Protein 6B25 (pdb70)

InterPro domains:
  IPR001452 SH3 domain [PF00018] (291-336)
  IPR001452 SH3 domain [PF07653] (349-401)
  IPR001452 SH3 domain [PR00452] (288-298)
  IPR001452 SH3 domain [PR00452] (302-317)
  IPR001452 SH3 domain [PR00452] (319-328)
  IPR001452 SH3 domain [PR00452] (330-342)
  IPR001452 SH3 domain [PS50002] (285-344)
  IPR001452 SH3 domain [PS50002] (347-402)
  IPR001452 SH3 domain [SM00326] (288-343)
  IPR002219 Protein kinase C-like, phorbol ester/diacylglycerol-binding domain [PF00130] (108-154)
  IPR002219 Protein kinase C-like, phorbol ester/diacylglycerol-binding domain [PS00479] (108-159)
  IPR002219 Protein kinase C-like, phorbol ester/diacylglycerol-binding domain [PS50081] (107-159)
  IPR002219 Protein kinase C-like, phorbol ester/diacylglycerol-binding domain [SM00109] (108-159)
  IPR035508 STAC1, SH3 domain [cd11833] (289-341)
  IPR036028 SH3-like domain superfamily [SSF50044] (284-344)
  IPR039688 STAC1/2/3 [PTHR15135] (23-402)
  IPR046349 C1-like domain superfamily [SSF57889] (106-159)

Secondary structure (DSSP, 8-state):
-EEEESS-B--SSTTB--B-TT-EEEEEE--SSSEEEEEETTEEEEEEGGGEEEPPTT-EEEEESS-B---GGGTB--B-TT-EEEE-SPPBTTEEEEEETTEEEEEEGGGEE--

GO terms:
  GO:0005515 protein binding (F, IPI)

Organism: Homo sapiens (NCBI:txid9606)

Solvent-accessible surface area: 7136 Å² total; per-residue (Å²): 101,47,19,0,0,24,120,135,22,85,46,160,109,138,92,19,2,103,2,51,57,6,40,91,0,54,34,89,82,97,58,77,160,88,104,48,52,0,81,19,165,136,149,96,5,62,0,9,11,120,66,20,17,94,21,107,92,93,37,39,18,18,68,0,60,112,62,28,132,14,69,91,108,53,38,42,8,47,0,132,91,77,35,0,0,2,8,64,95,162,75,135,130,30,59,12,97,2,49,8,38,209,96,141,2,44,0,18,81,103,0,23,82,102,112

Foldseek 3Di:
DKKFFQDWDDDPDPQDDTDHGGFIWDFDAPDDQFWGWTDTPHDIHIDGPVRIGDDDPQKFKKFFQAWDDDDVVQFAWTDHHRGMWIANDDDDPQWGWIDGPPDTGIDGPVRIDRD

B-factor: mean 36.02, std 10.8, range [19.69, 73.07]

Nearest PDB structures (foldseek):
  6b25-assembly1_A  TM=1.009E+00  e=3.432E-20  Homo sapiens
  6b27-assembly4_D  TM=9.176E-01  e=3.197E-13  Homo sapiens
  6uy8-assembly1_A  TM=9.329E-01  e=8.427E-12  Homo sapiens
  6uy9-assembly1_A  TM=9.685E-01  e=3.251E-11  Homo sapiens
  6uy8-assembly2_B  TM=9.312E-01  e=1.572E-11  Homo sapiens

Radius of gyration: 14.95 Å; Cα contacts (8 Å, |Δi|>4): 270; chains: 1; bounding box: 28×39×42 Å

Structure (mmCIF, N/CA/C/O backbone):
data_6B25
#
_entry.id   6B25
#
_cell.length_a   28.958
_cell.length_b   36.727
_cell.length_c   113.001
_cell.angle_alpha   90.000
_cell.angle_beta   90.000
_cell.angle_gamma   90.000
#
_symmetry.space_group_name_H-M   'P 21 21 21'
#
loop_
_entity.id
_entity.type
_entity.pdbx_description
1 polymer 'SH3 and cysteine-rich domain-containing protein'
2 non-polymer '4-(2-HYDROXYETHYL)-1-PIPERAZINE ETHANESULFONIC ACID'
3 water water
#
loop_
_atom_site.group_PDB
_atom_site.id
_atom_site.type_symbol
_atom_site.label_atom_id
_atom_site.label_alt_id
_atom_site.label_comp_id
_atom_site.label_asym_id
_atom_site.label_entity_id
_atom_site.label_seq_id
_atom_site.pdbx_PDB_ins_code
_atom_site.Cartn_x
_atom_site.Cartn_y
_atom_site.Cartn_z
_atom_site.occupancy
_atom_site.B_iso_or_equiv
_atom_site.auth_seq_id
_atom_site.auth_comp_id
_atom_site.auth_asym_id
_atom_site.auth_atom_id
_atom_site.pdbx_PDB_model_num
ATOM 1 N N . ASN A 1 4 ? -5.053 22.150 13.086 1.00 33.40 4 ASN A N 1
ATOM 2 C CA . ASN A 1 4 ? -5.270 23.593 13.410 1.00 35.68 4 ASN A CA 1
ATOM 3 C C . ASN A 1 4 ? -3.995 24.077 14.143 1.00 34.31 4 ASN A C 1
ATOM 4 O O . ASN A 1 4 ? -3.776 23.747 15.303 1.00 31.35 4 ASN A O 1
ATOM 9 N N . THR A 1 5 ? -3.114 24.769 13.421 1.00 32.62 5 THR A N 1
ATOM 10 C CA . THR A 1 5 ? -1.811 25.143 13.950 1.00 32.68 5 THR A CA 1
ATOM 11 C C . THR A 1 5 ? -1.688 26.657 14.180 1.00 30.65 5 THR A C 1
ATOM 12 O O . THR A 1 5 ? -2.403 27.458 13.562 1.00 27.20 5 THR A O 1
ATOM 16 N N . TYR A 1 6 ? -0.813 27.020 15.126 1.00 29.34 6 TYR A N 1
ATOM 17 C CA . TYR A 1 6 ? -0.544 28.422 15.464 1.00 28.10 6 TYR A CA 1
ATOM 18 C C . TYR A 1 6 ? 0.939 28.682 15.550 1.00 27.31 6 TYR A C 1
ATOM 19 O O . TYR A 1 6 ? 1.744 27.740 15.666 1.00 27.71 6 TYR A O 1
ATOM 28 N N . VAL A 1 7 ? 1.300 29.960 15.462 1.00 24.43 7 VAL A N 1
ATOM 29 C CA . VAL A 1 7 ? 2.679 30.386 15.637 1.00 25.01 7 VAL A CA 1
ATOM 30 C C . VAL A 1 7 ? 2.760 31.275 16.890 1.00 24.51 7 VAL A C 1
ATOM 31 O O . VAL A 1 7 ? 1.939 32.179 17.073 1.00 24.10 7 VAL A O 1
ATOM 35 N N . ALA A 1 8 ? 3.736 31.000 17.760 1.00 24.55 8 ALA A N 1
ATOM 36 C CA . ALA A 1 8 ? 3.990 31.866 18.924 1.00 24.48 8 ALA A CA 1
ATOM 37 C C . ALA A 1 8 ? 4.631 33.169 18.491 1.00 23.32 8 ALA A C 1
ATOM 38 O O . ALA A 1 8 ? 5.683 33.167 17.836 1.00 21.11 8 ALA A O 1
ATOM 40 N N . LEU A 1 9 ? 3.979 34.271 18.864 1.00 23.02 9 LEU A N 1
ATOM 41 C CA . LEU A 1 9 ? 4.528 35.617 18.666 1.00 24.44 9 LEU A CA 1
ATOM 42 C C . LEU A 1 9 ? 5.395 36.106 19.830 1.00 23.80 9 LEU A C 1
ATOM 43 O O . LEU A 1 9 ? 6.269 36.954 19.645 1.00 25.71 9 LEU A O 1
ATOM 48 N N . TYR A 1 10 ? 5.123 35.594 21.023 1.00 24.23 10 TYR A N 1
ATOM 49 C CA . TYR A 1 10 ? 5.828 35.968 22.237 1.00 23.59 10 TYR A CA 1
ATOM 50 C C . TYR A 1 10 ? 6.191 34.700 22.990 1.00 24.05 10 TYR A C 1
ATOM 51 O O . TYR A 1 10 ? 5.518 33.677 22.848 1.00 21.65 10 TYR A O 1
ATOM 60 N N . LYS A 1 11 ? 7.266 34.782 23.776 1.00 25.64 11 LYS A N 1
ATOM 61 C CA . LYS A 1 11 ? 7.648 33.702 24.664 1.00 26.62 11 LYS A CA 1
ATOM 62 C C . LYS A 1 11 ? 6.653 33.592 25.822 1.00 25.20 11 LYS A C 1
ATOM 63 O O . LYS A 1 11 ? 5.921 34.546 26.158 1.00 23.93 11 LYS A O 1
ATOM 69 N N . PHE A 1 12 ? 6.637 32.399 26.402 1.00 23.84 12 PHE A N 1
ATOM 70 C CA . PHE A 1 12 ? 5.842 32.104 27.578 1.00 24.63 12 PHE A CA 1
ATOM 71 C C . PHE A 1 12 ? 6.675 31.200 28.460 1.00 24.25 12 PHE A C 1
ATOM 72 O O . PHE A 1 12 ? 7.142 30.153 28.005 1.00 25.75 12 PHE A O 1
ATOM 80 N N . VAL A 1 13 ? 6.918 31.651 29.685 1.00 24.84 13 VAL A N 1
ATOM 81 C CA . VAL A 1 13 ? 7.769 30.930 30.643 1.00 26.79 13 VAL A CA 1
ATOM 82 C C . VAL A 1 13 ? 6.824 30.197 31.585 1.00 26.79 13 VAL A C 1
ATOM 83 O O . VAL A 1 13 ? 5.953 30.827 32.191 1.00 24.54 13 VAL A O 1
ATOM 87 N N . PRO A 1 14 ? 6.965 28.866 31.689 1.00 27.90 14 PRO A N 1
ATOM 88 C CA . PRO A 1 14 ? 6.088 28.140 32.589 1.00 30.35 14 PRO A CA 1
ATOM 89 C C . PRO A 1 14 ? 6.242 28.555 34.044 1.00 31.55 14 PRO A C 1
ATOM 90 O O . PRO A 1 14 ? 7.354 28.785 34.505 1.00 33.09 14 PRO A O 1
ATOM 94 N N . GLN A 1 15 ? 5.113 28.641 34.731 1.00 34.03 15 GLN A N 1
ATOM 95 C CA . GLN A 1 15 ? 5.059 28.821 36.168 1.00 35.24 15 GLN A CA 1
ATOM 96 C C . GLN A 1 15 ? 4.595 27.516 36.872 1.00 35.35 15 GLN A C 1
ATOM 97 O O . GLN A 1 15 ? 5.052 27.224 37.980 1.00 37.10 15 GLN A O 1
ATOM 103 N N . GLU A 1 16 ? 3.716 26.737 36.230 1.00 31.87 16 GLU A N 1
ATOM 104 C CA . GLU A 1 16 ? 3.327 25.396 36.703 1.00 30.18 16 GLU A CA 1
ATOM 105 C C . GLU A 1 16 ? 3.776 24.338 35.694 1.00 28.39 16 GLU A C 1
ATOM 106 O O . GLU A 1 16 ? 4.041 24.650 34.551 1.00 26.49 16 GLU A O 1
ATOM 112 N N . ASN A 1 17 ? 3.850 23.078 36.111 1.00 29.01 17 ASN A N 1
ATOM 113 C CA . ASN A 1 17 ? 4.324 22.007 35.218 1.00 28.11 17 ASN A CA 1
ATOM 114 C C . ASN A 1 17 ? 3.467 21.836 33.980 1.00 26.14 17 ASN A C 1
ATOM 115 O O . ASN A 1 17 ? 3.995 21.569 32.902 1.00 24.67 17 ASN A O 1
ATOM 120 N N . GLU A 1 18 ? 2.152 21.978 34.137 1.00 25.85 18 GLU A N 1
ATOM 121 C CA . GLU A 1 18 ? 1.208 21.839 33.007 1.00 25.23 18 GLU A CA 1
ATOM 122 C C . GLU A 1 18 ? 1.286 22.956 31.962 1.00 24.11 18 GLU A C 1
ATOM 123 O O . GLU A 1 18 ? 0.593 22.892 30.959 1.00 24.12 18 GLU A O 1
ATOM 129 N N . ASP A 1 19 ? 2.065 24.004 32.226 1.00 25.24 19 ASP A N 1
ATOM 130 C CA . ASP A 1 19 ? 2.326 25.058 31.233 1.00 24.99 19 ASP A CA 1
ATOM 131 C C . ASP A 1 19 ? 3.281 24.569 30.148 1.00 23.48 19 ASP A C 1
ATOM 132 O O . ASP A 1 19 ? 4.266 23.883 30.426 1.00 23.72 19 ASP A O 1
ATOM 137 N N . LEU A 1 20 ? 2.956 24.917 28.915 1.00 23.10 20 LEU A N 1
ATOM 138 C CA . LEU A 1 20 ? 3.752 24.570 27.764 1.00 24.36 20 LEU A CA 1
ATOM 139 C C . LEU A 1 20 ? 4.597 25.789 27.460 1.00 25.69 20 LEU A C 1
ATOM 140 O O . LEU A 1 20 ? 4.069 26.840 27.073 1.00 26.34 20 LEU A O 1
ATOM 145 N N . GLU A 1 21 ? 5.901 25.643 27.635 1.00 26.57 21 GLU A N 1
ATOM 146 C CA . GLU A 1 21 ? 6.845 26.675 27.281 1.00 27.87 21 GLU A CA 1
ATOM 147 C C . GLU A 1 21 ? 6.795 26.981 25.786 1.00 26.49 21 GLU A C 1
ATOM 148 O O . GLU A 1 21 ? 6.791 26.071 24.961 1.00 26.32 21 GLU A O 1
ATOM 154 N N . MET A 1 22 ? 6.765 28.275 25.463 1.00 25.66 22 MET A N 1
ATOM 155 C CA . MET A 1 22 ? 6.805 28.768 24.089 1.00 24.82 22 MET A CA 1
ATOM 156 C C . MET A 1 22 ? 7.980 29.724 23.885 1.00 24.50 22 MET A C 1
ATOM 157 O O . MET A 1 22 ? 8.343 30.492 24.771 1.00 23.16 22 MET A O 1
ATOM 162 N N . ARG A 1 23 ? 8.560 29.676 22.697 1.00 25.41 23 ARG A N 1
ATOM 163 C CA . ARG A 1 23 ? 9.552 30.662 22.255 1.00 25.49 23 ARG A CA 1
ATOM 164 C C . ARG A 1 23 ? 8.937 31.257 20.992 1.00 24.57 23 ARG A C 1
ATOM 165 O O . ARG A 1 23 ? 8.145 30.580 20.338 1.00 25.51 23 ARG A O 1
ATOM 167 N N . PRO A 1 24 ? 9.255 32.523 20.653 1.00 24.28 24 PRO A N 1
ATOM 168 C CA . PRO A 1 24 ? 8.729 33.101 19.423 1.00 23.23 24 PRO A CA 1
ATOM 169 C C . PRO A 1 24 ? 9.145 32.316 18.169 1.00 23.22 24 PRO A C 1
ATOM 170 O O . PRO A 1 24 ? 10.318 32.054 17.979 1.00 23.25 24 PRO A O 1
ATOM 174 N N . GLY A 1 25 ? 8.182 31.963 17.323 1.00 23.69 25 GLY A N 1
ATOM 175 C CA . GLY A 1 25 ? 8.454 31.147 16.153 1.00 24.45 25 GLY A CA 1
ATOM 176 C C . GLY A 1 25 ? 8.008 29.707 16.255 1.00 25.02 25 GLY A C 1
ATOM 177 O O . GLY A 1 25 ? 7.963 29.037 15.238 1.00 23.86 25 GLY A O 1
ATOM 178 N N . ASP A 1 26 ? 7.675 29.236 17.468 1.00 26.85 26 ASP A N 1
ATOM 179 C CA . ASP A 1 26 ? 7.186 27.866 17.680 1.00 26.76 26 ASP A CA 1
ATOM 180 C C . ASP A 1 26 ? 5.860 27.607 16.993 1.00 26.45 26 ASP A C 1
ATOM 181 O O . ASP A 1 26 ? 4.980 28.461 16.960 1.00 26.39 26 ASP A O 1
ATOM 186 N N . ILE A 1 27 ? 5.726 26.404 16.462 1.00 27.91 27 ILE A N 1
ATOM 187 C CA . ILE A 1 27 ? 4.510 25.968 15.818 1.00 30.37 27 ILE A CA 1
ATOM 188 C C . ILE A 1 27 ? 3.731 25.130 16.821 1.00 29.30 27 ILE A C 1
ATOM 189 O O . ILE A 1 27 ? 4.182 24.066 17.234 1.00 29.19 27 ILE A O 1
ATOM 194 N N . ILE A 1 28 ? 2.567 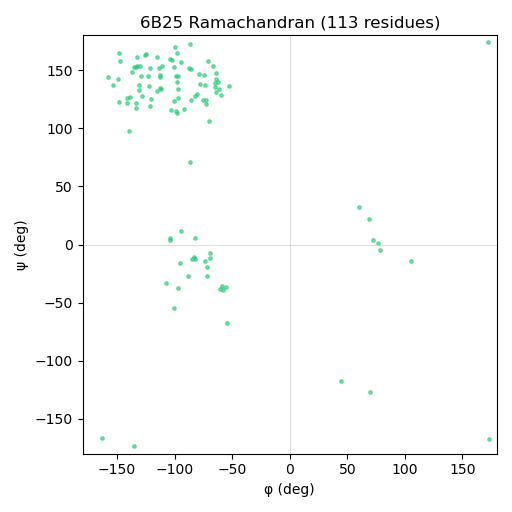25.640 17.219 1.00 31.11 28 ILE A N 1
ATOM 195 C CA . ILE A 1 28 ? 1.673 24.962 18.160 1.00 29.85 28 ILE A CA 1
ATOM 196 C C . ILE A 1 28 ? 0.605 24.211 17.398 1.00 27.96 28 ILE A C 1
ATOM 197 O O . ILE A 1 28 ? -0.015 24.748 16.478 1.00 26.79 28 IL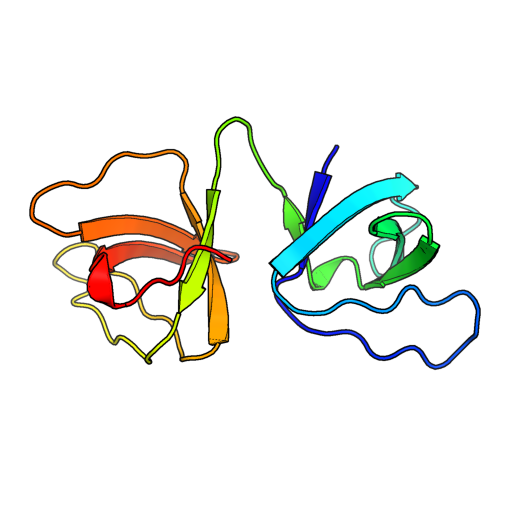E A O 1
ATOM 202 N N . THR A 1 29 ? 0.380 22.969 17.794 1.00 27.26 29 THR A N 1
ATOM 203 C CA . THR A 1 29 ? -0.807 22.248 17.360 1.00 26.85 29 THR A CA 1
ATOM 204 C C . THR A 1 29 ? -1.866 22.349 18.449 1.00 25.82 29 THR A C 1
ATOM 205 O O . THR A 1 29 ? -1.610 22.030 19.606 1.00 23.66 29 THR A O 1
ATOM 209 N N . LEU A 1 30 ? -3.048 22.811 18.071 1.00 27.49 30 LEU A N 1
ATOM 210 C CA . LEU A 1 30 ? -4.116 23.031 19.039 1.00 31.07 30 LEU A CA 1
ATOM 211 C C . LEU A 1 30 ? -4.825 21.720 19.368 1.00 31.11 30 LEU A C 1
ATOM 212 O O . LEU A 1 30 ? -5.230 21.002 18.454 1.00 30.86 30 LEU A O 1
ATOM 217 N N . LEU A 1 31 ? -4.967 21.435 20.669 1.00 33.19 31 LEU A N 1
ATOM 218 C CA . LEU A 1 31 ? -5.730 20.275 21.183 1.00 33.28 31 LEU A CA 1
ATOM 219 C C . LEU A 1 31 ? -7.104 20.735 21.658 1.00 33.82 31 LEU A C 1
ATOM 220 O O . LEU A 1 31 ? -8.115 20.226 21.209 1.00 33.31 31 LEU A O 1
ATOM 225 N N . GLU A 1 32 ? -7.126 21.715 22.556 1.00 36.72 32 GLU A N 1
ATOM 226 C CA . GLU A 1 32 ? -8.363 22.276 23.093 1.00 39.04 32 GLU A CA 1
ATOM 227 C C . GLU A 1 32 ? -8.278 23.788 23.203 1.00 38.70 32 GLU A C 1
ATOM 228 O O . GLU A 1 32 ? -7.354 24.302 23.829 1.00 39.04 32 GLU A O 1
ATOM 234 N N . ASP A 1 33 ? -9.254 24.478 22.624 1.00 40.30 33 ASP A N 1
ATOM 235 C CA . ASP A 1 33 ? -9.452 25.908 22.851 1.00 44.68 33 ASP A CA 1
ATOM 236 C C . ASP A 1 33 ? -10.329 26.092 24.097 1.00 48.32 33 ASP A C 1
ATOM 237 O O . ASP A 1 33 ? -11.482 26.525 24.028 1.00 43.58 33 ASP A O 1
ATOM 242 N N . SER A 1 34 ? -9.707 25.790 25.245 1.00 54.28 34 SER A N 1
ATOM 243 C CA . SER A 1 34 ? -10.398 25.590 26.524 1.00 53.21 34 SER A CA 1
A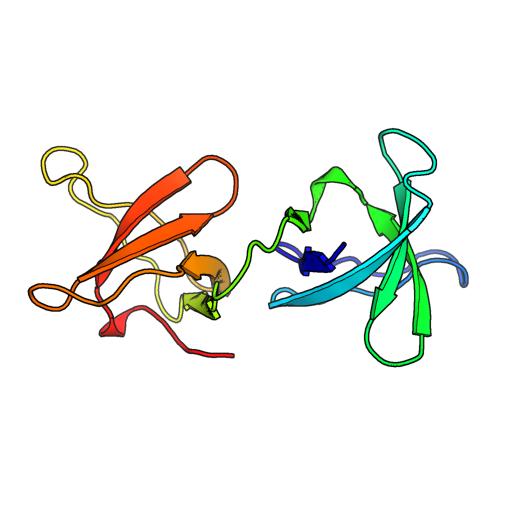TOM 244 C C . SER A 1 34 ? -11.269 26.794 26.882 1.00 53.60 34 SER A C 1
ATOM 245 O O . SER A 1 34 ? -12.492 26.707 26.864 1.00 59.97 34 SER A O 1
ATOM 248 N N . ASN A 1 35 ? -10.615 27.918 27.156 1.00 49.93 35 ASN A N 1
ATOM 249 C CA . ASN A 1 35 ? -11.272 29.163 27.493 1.00 44.70 35 ASN A CA 1
ATOM 250 C C . ASN A 1 35 ? -10.571 30.268 26.7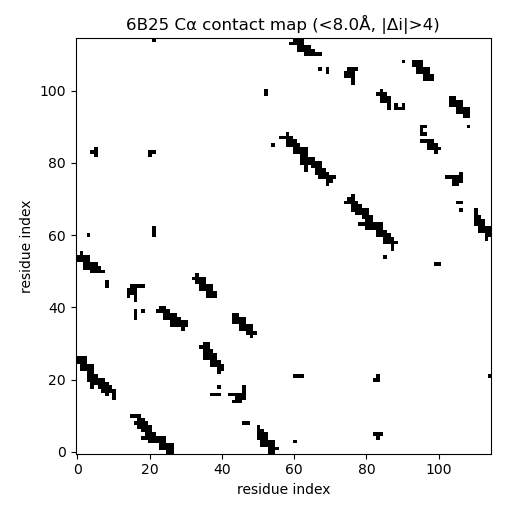06 1.00 42.36 35 ASN A C 1
ATOM 251 O O . ASN A 1 35 ? -9.733 29.977 25.844 1.00 39.41 35 ASN A O 1
ATOM 256 N N . GLU A 1 36 ? -10.930 31.517 26.979 1.00 38.93 36 GLU A N 1
ATOM 257 C CA . GLU A 1 36 ? -10.448 32.644 26.204 1.00 39.89 36 GLU A CA 1
ATOM 258 C C . GLU A 1 36 ? -8.973 32.951 26.475 1.00 35.49 36 GLU A C 1
ATOM 259 O O . GLU A 1 36 ? -8.306 33.557 25.641 1.00 35.97 36 GLU A O 1
ATOM 265 N N . ASP A 1 37 ? -8.507 32.595 27.669 1.00 31.34 37 ASP A N 1
ATOM 266 C CA . ASP A 1 37 ? -7.189 32.979 28.166 1.00 29.70 37 ASP A CA 1
ATOM 267 C C . ASP A 1 37 ? -6.129 31.899 27.956 1.00 27.91 37 ASP A C 1
ATOM 268 O O . ASP A 1 37 ? -4.970 32.208 27.696 1.00 27.62 37 ASP A O 1
ATOM 273 N N . TRP A 1 38 ? -6.521 30.639 28.113 1.00 27.15 38 TRP A N 1
ATOM 274 C CA . TRP A 1 38 ? -5.585 29.533 28.148 1.00 27.22 38 TRP A CA 1
ATOM 275 C C . TRP A 1 38 ? -6.081 28.434 27.258 1.00 27.84 38 TRP A C 1
ATOM 276 O O . TRP A 1 38 ? -7.169 27.894 27.493 1.00 28.12 38 TRP A O 1
ATOM 287 N N . TRP A 1 39 ? -5.289 28.141 26.220 1.00 27.16 39 TRP A N 1
ATOM 288 C CA . TRP A 1 39 ? -5.494 26.992 25.343 1.00 26.21 39 TRP A CA 1
ATOM 289 C C . TRP A 1 39 ? -4.512 25.861 25.634 1.00 26.11 39 TRP A C 1
ATOM 290 O O . TRP A 1 39 ? -3.458 26.079 26.228 1.00 26.76 39 TRP A O 1
ATOM 301 N N . LYS A 1 40 ? -4.873 24.656 25.199 1.00 25.61 40 LYS A N 1
ATOM 302 C CA . LYS A 1 40 ? -4.062 23.475 25.392 1.00 26.20 40 LYS A CA 1
ATOM 303 C C . LYS A 1 40 ? -3.556 23.061 24.036 1.00 25.78 40 LYS A C 1
ATOM 304 O O . LYS A 1 40 ? -4.337 22.975 23.064 1.00 26.32 40 LYS A O 1
ATOM 310 N N . GLY A 1 41 ? -2.268 22.760 23.967 1.00 24.00 41 GLY A N 1
ATOM 311 C CA . GLY A 1 41 ? -1.651 22.422 22.707 1.00 24.32 41 GLY A CA 1
ATOM 312 C C . GLY A 1 41 ? -0.321 21.724 22.808 1.00 24.55 41 GLY A C 1
ATOM 313 O O . GLY A 1 41 ? 0.079 21.256 23.862 1.00 23.11 41 GLY A O 1
ATOM 314 N N . LYS A 1 42 ? 0.356 21.663 21.679 1.00 26.37 42 LYS A N 1
ATOM 315 C CA . LYS A 1 42 ? 1.487 20.783 21.503 1.00 28.53 42 LYS A CA 1
ATOM 316 C C . LYS A 1 42 ? 2.553 21.488 20.687 1.00 25.77 42 LYS A C 1
ATOM 317 O O . LYS A 1 42 ? 2.268 22.013 19.607 1.00 24.46 42 LYS A O 1
ATOM 323 N N . ILE A 1 43 ? 3.760 21.524 21.239 1.00 25.52 43 ILE A N 1
ATOM 324 C CA . ILE A 1 43 ? 4.959 22.008 20.552 1.00 27.73 43 ILE A CA 1
ATOM 325 C C . ILE A 1 43 ? 5.913 20.840 20.542 1.00 28.15 43 ILE A C 1
ATOM 326 O O . ILE A 1 43 ? 6.222 20.306 21.593 1.00 25.93 43 ILE A O 1
ATOM 331 N N . GLN A 1 44 ? 6.387 20.469 19.354 1.00 33.71 44 GLN A N 1
ATOM 332 C CA . GLN A 1 44 ? 7.112 19.205 19.140 1.00 38.18 44 GLN A CA 1
ATOM 333 C C . GLN A 1 44 ? 6.373 18.073 19.856 1.00 39.12 44 GLN A C 1
ATOM 334 O O . GLN A 1 44 ? 5.196 17.857 19.564 1.00 40.07 44 GLN A O 1
ATOM 340 N N . ASP A 1 45 ? 6.997 17.427 20.840 1.00 41.82 45 ASP A N 1
ATOM 341 C CA . ASP A 1 45 ? 6.397 16.281 21.527 1.00 45.63 45 ASP A CA 1
ATOM 342 C C . ASP A 1 45 ? 5.668 16.632 22.835 1.00 43.10 45 ASP A C 1
ATOM 343 O O . ASP A 1 45 ? 4.889 15.819 23.327 1.00 43.90 45 ASP A O 1
ATOM 348 N N . ARG A 1 46 ? 5.916 17.824 23.385 1.00 38.33 46 ARG A N 1
ATOM 349 C CA . ARG A 1 46 ? 5.385 18.217 24.691 1.00 36.48 46 ARG A CA 1
ATOM 350 C C . ARG A 1 46 ? 3.986 18.801 24.577 1.00 32.34 46 ARG A C 1
ATOM 351 O O . ARG A 1 46 ? 3.624 19.358 23.555 1.00 30.30 46 ARG A O 1
ATOM 359 N N . ILE A 1 47 ? 3.185 18.643 25.625 1.00 31.23 47 ILE A N 1
ATOM 360 C CA . ILE A 1 47 ? 1.889 19.303 25.681 1.00 29.20 47 ILE A CA 1
ATOM 361 C C . ILE A 1 47 ? 1.649 20.043 26.965 1.00 26.16 47 ILE A C 1
ATOM 362 O O . ILE A 1 47 ? 2.182 19.704 28.001 1.00 24.90 47 ILE A O 1
ATOM 367 N N . GLY A 1 48 ? 0.809 21.064 26.861 1.00 26.66 48 GLY A N 1
ATOM 368 C CA . GLY A 1 48 ? 0.397 21.856 28.003 1.00 24.94 48 GLY A CA 1
ATOM 369 C C . GLY A 1 48 ? -0.422 23.066 27.627 1.00 23.31 48 GLY A C 1
ATOM 370 O O . GLY A 1 48 ? -0.881 23.219 26.511 1.00 21.25 48 GLY A O 1
ATOM 371 N N . PHE A 1 49 ? -0.579 23.933 28.606 1.00 24.07 49 PHE A N 1
ATOM 372 C CA . PHE A 1 49 ? -1.399 25.110 28.488 1.00 23.68 49 PHE A CA 1
ATOM 373 C C . PHE A 1 49 ? -0.515 26.292 28.140 1.00 24.07 49 PHE A C 1
ATOM 374 O O . PHE A 1 49 ? 0.634 26.359 28.591 1.00 22.45 49 PHE A O 1
ATOM 382 N N . PHE A 1 50 ? -1.070 27.202 27.329 1.00 24.89 50 PHE A N 1
ATOM 383 C CA . PHE A 1 50 ? -0.389 28.401 26.869 1.00 24.33 50 PHE A CA 1
ATOM 384 C C . PHE A 1 50 ? -1.372 29.566 26.686 1.00 23.56 50 PHE A C 1
ATOM 385 O O . PHE A 1 50 ? -2.591 29.350 26.513 1.00 21.94 50 PHE A O 1
ATOM 393 N N . PRO A 1 51 ? -0.849 30.809 26.722 1.00 22.76 51 PRO A N 1
ATOM 394 C CA . PRO A 1 51 ? -1.757 31.930 26.644 1.00 23.15 51 PRO A CA 1
ATOM 395 C C . PRO A 1 51 ? -2.298 32.054 25.239 1.00 23.05 51 PRO A C 1
ATOM 396 O O . PRO A 1 51 ? -1.518 32.212 24.296 1.00 24.22 51 PRO A O 1
ATOM 400 N N . ALA A 1 52 ? -3.620 31.971 25.121 1.00 22.82 52 ALA A N 1
ATOM 401 C CA . ALA A 1 52 ? -4.340 32.061 23.832 1.00 23.60 52 ALA A CA 1
ATOM 402 C C . ALA A 1 52 ? -4.035 33.321 23.041 1.00 22.28 52 ALA A C 1
ATOM 403 O O . ALA A 1 52 ? -3.960 33.281 21.826 1.00 21.91 52 ALA A O 1
ATOM 405 N N . ASN A 1 53 ? -3.854 34.429 23.754 1.00 22.45 53 ASN A N 1
ATOM 406 C CA . ASN A 1 53 ? -3.622 35.735 23.147 1.00 22.02 53 ASN A CA 1
ATOM 407 C C . ASN A 1 53 ? -2.149 36.000 22.714 1.00 22.10 53 ASN A C 1
ATOM 408 O O . ASN A 1 53 ? -1.838 37.094 22.242 1.00 21.78 53 ASN A O 1
ATOM 413 N N . PHE A 1 54 ? -1.270 35.004 22.821 1.00 21.62 54 PHE A N 1
ATOM 414 C CA . PHE A 1 54 ? 0.132 35.125 22.395 1.00 23.70 54 PHE A CA 1
ATOM 415 C C . PHE A 1 54 ? 0.452 34.423 21.058 1.00 22.55 54 PHE A C 1
ATOM 416 O O . PHE A 1 54 ? 1.608 34.381 20.637 1.00 21.86 54 PHE A O 1
ATOM 424 N N . VAL A 1 55 ? -0.558 33.898 20.389 1.00 22.50 55 VAL A N 1
ATOM 425 C CA . VAL A 1 55 ? -0.336 33.105 19.188 1.00 23.31 55 VAL A CA 1
ATOM 426 C C . VAL A 1 55 ? -1.151 33.678 18.039 1.00 23.83 55 VAL A C 1
ATOM 427 O O . VAL A 1 55 ? -2.045 34.502 18.228 1.00 22.27 55 VAL A O 1
ATOM 431 N N . GLN A 1 56 ? -0.760 33.274 16.845 1.00 24.73 56 GLN A N 1
ATOM 432 C CA . GLN A 1 56 ? -1.386 33.708 15.629 1.00 27.32 56 GLN A CA 1
ATOM 433 C C . GLN A 1 56 ? -1.654 32.448 14.846 1.00 29.20 56 GLN A C 1
ATOM 434 O O . GLN A 1 56 ? -0.802 31.570 14.767 1.00 29.27 56 GLN A O 1
ATOM 440 N N . ARG A 1 57 ? -2.832 32.387 14.257 1.00 31.16 57 ARG A N 1
ATOM 441 C CA . ARG A 1 57 ? -3.220 31.279 13.441 1.00 34.90 57 ARG A CA 1
ATOM 442 C C . ARG A 1 57 ? -2.337 31.165 12.194 1.00 33.74 57 ARG A C 1
ATOM 443 O O . ARG A 1 57 ? -2.108 32.151 11.522 1.00 31.88 57 ARG A O 1
ATOM 451 N N . LEU A 1 58 ? -1.823 29.964 11.925 1.00 34.08 58 LEU A N 1
ATOM 452 C CA . LEU A 1 58 ? -1.072 29.683 10.688 1.00 36.05 58 LEU A CA 1
ATOM 453 C C . LEU A 1 58 ? -1.990 29.159 9.599 1.00 39.43 58 LEU A C 1
ATOM 454 O O . LEU A 1 58 ? -2.571 28.084 9.753 1.00 39.37 58 LEU A O 1
ATOM 459 N N . GLN A 1 59 ? -2.108 29.910 8.498 1.00 45.76 59 GLN A N 1
ATOM 460 C CA . GLN A 1 59 ? -2.821 29.451 7.289 1.00 44.70 59 GLN A CA 1
ATOM 461 C C . GLN A 1 59 ? -1.901 28.653 6.380 1.00 45.34 59 GLN A C 1
ATOM 462 O O . GLN A 1 59 ? -0.694 28.528 6.644 1.00 41.59 59 GLN A O 1
ATOM 468 N N . GLN A 1 60 ? -2.511 28.073 5.341 1.00 49.86 60 GLN A N 1
ATOM 469 C CA . GLN A 1 60 ? -1.836 27.191 4.380 1.00 48.79 60 GLN A CA 1
ATOM 470 C C . GLN A 1 60 ? -0.777 27.948 3.589 1.00 45.40 60 GLN A C 1
ATOM 471 O O . GLN A 1 60 ? -1.003 29.090 3.135 1.00 42.86 60 GLN A O 1
ATOM 473 N N . ASN A 1 61 ? 0.384 27.307 3.462 1.00 42.75 61 ASN A N 1
ATOM 474 C CA . ASN A 1 61 ? 1.493 27.824 2.669 1.00 44.43 61 ASN A CA 1
ATOM 475 C C . ASN A 1 61 ? 2.202 29.026 3.323 1.00 42.81 61 ASN A C 1
ATOM 476 O O . ASN A 1 61 ? 3.129 29.574 2.730 1.00 43.80 61 ASN A O 1
ATOM 478 N N . GLU A 1 62 ? 1.801 29.416 4.538 1.00 38.98 62 GLU A N 1
ATOM 479 C CA . GLU A 1 62 ? 2.400 30.556 5.203 1.00 36.66 62 GLU A CA 1
ATOM 480 C C . GLU A 1 62 ? 3.749 30.131 5.776 1.00 35.75 62 GLU A C 1
ATOM 481 O O . GLU A 1 62 ? 3.881 29.032 6.317 1.00 34.40 62 GLU A O 1
ATOM 487 N N . LYS A 1 63 ? 4.742 31.006 5.626 1.00 34.41 63 LYS A N 1
ATOM 488 C CA . LYS A 1 63 ? 6.090 30.766 6.092 1.00 34.01 63 LYS A CA 1
ATOM 489 C C . LYS A 1 63 ? 6.316 31.759 7.215 1.00 32.93 63 LYS A C 1
ATOM 490 O O . LYS A 1 63 ? 5.800 32.883 7.171 1.00 34.50 63 LYS A O 1
ATOM 492 N N . ILE A 1 64 ? 7.085 31.332 8.214 1.00 29.52 64 ILE A N 1
ATOM 493 C CA . ILE A 1 64 ? 7.321 32.083 9.433 1.00 28.91 64 ILE A CA 1
ATOM 494 C C . ILE A 1 64 ? 8.652 32.817 9.332 1.00 29.41 64 ILE A C 1
ATOM 495 O O . ILE A 1 64 ? 9.638 32.268 8.836 1.00 30.58 64 ILE A O 1
ATOM 500 N N . PHE A 1 65 ? 8.675 34.050 9.817 1.00 28.77 65 PHE A N 1
ATOM 501 C CA . PHE A 1 65 ? 9.848 34.888 9.720 1.00 29.81 65 PHE A CA 1
ATOM 502 C C . PHE A 1 65 ? 10.065 35.613 11.033 1.00 29.93 65 PHE A C 1
ATOM 503 O O . PHE A 1 65 ? 9.132 35.971 11.729 1.00 25.70 65 PHE A O 1
ATOM 511 N N . ARG A 1 66 ? 11.337 35.852 11.312 1.00 34.09 66 ARG A N 1
ATOM 512 C CA . ARG A 1 66 ? 11.803 36.633 12.431 1.00 36.89 66 ARG A CA 1
ATOM 513 C C . ARG A 1 66 ? 12.432 37.876 11.830 1.00 36.39 66 ARG A C 1
ATOM 514 O O . ARG A 1 66 ? 13.163 37.779 10.842 1.00 32.54 66 ARG A O 1
ATOM 522 N N . CYS A 1 67 ? 12.119 39.036 12.399 1.00 38.89 67 CYS A N 1
ATOM 523 C CA . CYS A 1 67 ? 12.819 40.259 12.068 1.00 42.23 67 CYS A CA 1
ATOM 524 C C . CYS A 1 67 ? 14.189 40.256 12.733 1.00 41.66 67 CYS A C 1
ATOM 525 O O . CYS A 1 67 ? 14.287 40.093 13.952 1.00 39.05 67 CYS A O 1
ATOM 528 N N . VAL A 1 68 ? 15.237 40.418 11.919 1.00 42.15 68 VAL A N 1
ATOM 529 C CA . VAL A 1 68 ? 16.622 40.534 12.418 1.00 43.67 68 VAL A CA 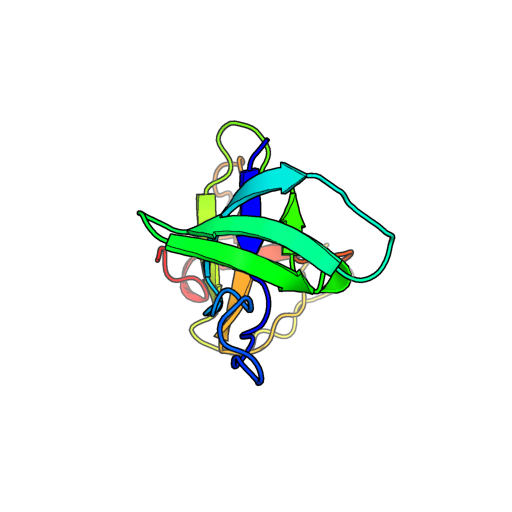1
ATOM 530 C C . VAL A 1 68 ? 16.978 41.959 12.826 1.00 44.99 68 VAL A C 1
ATOM 531 O O . VAL A 1 68 ? 18.013 42.194 13.449 1.00 46.95 68 VAL A O 1
ATOM 535 N N . ARG A 1 69 ? 16.120 42.900 12.447 1.00 46.05 69 ARG A N 1
ATOM 536 C CA . ARG A 1 69 ? 16.365 44.298 12.647 1.00 46.67 69 ARG A CA 1
ATOM 537 C C . ARG A 1 69 ? 15.036 45.018 12.625 1.00 44.63 69 ARG A C 1
ATOM 538 O O . ARG A 1 69 ? 14.134 44.627 11.891 1.00 52.95 69 ARG A O 1
ATOM 546 N N . THR A 1 70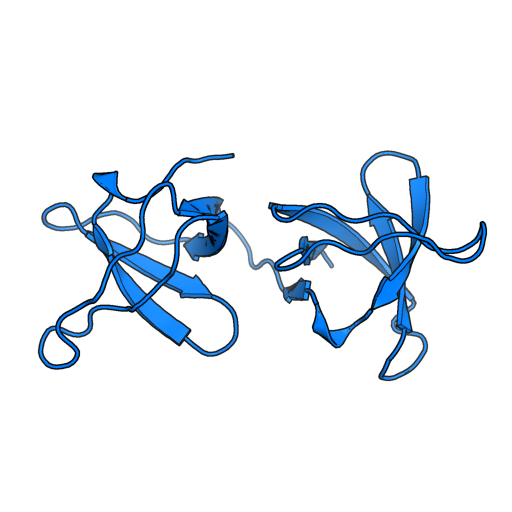 ? 14.917 46.050 13.452 1.00 41.69 70 THR A N 1
ATOM 547 C CA . THR A 1 70 ? 13.733 46.896 13.496 1.00 39.94 70 THR A CA 1
ATOM 548 C C . THR A 1 70 ? 13.583 47.638 12.169 1.00 40.45 70 THR A C 1
ATOM 549 O O . THR A 1 70 ? 14.573 48.094 11.597 1.00 41.25 70 THR A O 1
ATOM 553 N N . PHE A 1 71 ? 12.344 47.728 11.683 1.00 41.23 71 PHE A N 1
ATOM 554 C CA . PHE A 1 71 ? 12.029 48.370 10.417 1.00 40.08 71 PHE A CA 1
ATOM 555 C C . PHE A 1 71 ? 10.836 49.288 10.599 1.00 41.34 71 PHE A C 1
ATOM 556 O O . PHE A 1 71 ? 9.764 48.851 11.005 1.00 42.71 71 PHE A O 1
ATOM 564 N N . ILE A 1 72 ? 11.037 50.567 10.300 1.00 46.38 72 ILE A N 1
ATOM 565 C CA . ILE A 1 72 ? 9.969 51.566 10.325 1.00 46.06 72 ILE A CA 1
ATOM 566 C C . ILE A 1 72 ? 9.597 51.794 8.866 1.00 44.29 72 ILE A C 1
ATOM 567 O O . ILE A 1 72 ? 10.424 52.264 8.085 1.00 42.88 72 ILE A O 1
ATOM 572 N N . GLY A 1 73 ? 8.368 51.444 8.501 1.00 44.42 73 GLY A N 1
ATOM 573 C CA . GLY A 1 73 ? 7.937 51.480 7.104 1.00 47.36 73 GLY A CA 1
ATOM 574 C C . GLY A 1 73 ? 7.115 52.710 6.752 1.00 49.58 73 GLY A C 1
ATOM 575 O O . GLY A 1 73 ? 6.433 53.287 7.607 1.00 47.01 73 GLY A O 1
ATOM 576 N N . CYS A 1 74 ? 7.180 53.085 5.476 1.00 50.99 74 CYS A N 1
ATOM 577 C CA . CYS A 1 74 ? 6.353 54.141 4.910 1.00 52.60 74 CYS A CA 1
ATOM 578 C C . CYS A 1 74 ? 4.904 53.646 4.827 1.00 54.37 74 CYS A C 1
ATOM 579 O O . CYS A 1 74 ? 4.569 52.799 3.982 1.00 52.31 74 CYS A O 1
ATOM 582 N N . LYS A 1 75 ? 4.056 54.166 5.718 1.00 55.82 75 LYS A N 1
ATOM 583 C CA . LYS A 1 75 ? 2.630 53.822 5.744 1.00 56.10 75 LYS A CA 1
ATOM 584 C C . LYS A 1 75 ? 1.897 54.140 4.417 1.00 57.80 75 LYS A C 1
ATOM 585 O O . LYS A 1 75 ? 1.012 53.383 3.994 1.00 61.82 75 LYS A O 1
ATOM 587 N N . GLU A 1 76 ? 2.289 55.234 3.758 1.00 59.12 76 GLU A N 1
ATOM 588 C CA . GLU A 1 76 ? 1.712 55.636 2.459 1.00 59.75 76 GLU A CA 1
ATOM 589 C C . GLU A 1 76 ? 2.145 54.733 1.292 1.00 61.52 76 GLU A C 1
ATOM 590 O O . GLU A 1 76 ? 1.494 54.741 0.240 1.00 64.06 76 GLU A O 1
ATOM 592 N N . GLN A 1 77 ? 3.242 53.984 1.457 1.00 57.29 77 GLN A N 1
ATOM 593 C CA . GLN A 1 77 ? 3.635 52.944 0.493 1.00 53.91 77 GLN A CA 1
ATOM 594 C C . GLN A 1 77 ? 3.130 51.534 0.883 1.00 52.41 77 GLN A C 1
ATOM 595 O O . GLN A 1 77 ? 3.542 50.542 0.267 1.00 48.88 77 GLN A O 1
ATOM 597 N N . GLY A 1 78 ? 2.217 51.453 1.868 1.00 50.41 78 GLY A N 1
ATOM 598 C CA . GLY A 1 78 ? 1.687 50.175 2.376 1.00 46.84 78 GLY A CA 1
ATOM 599 C C . GLY A 1 78 ? 2.676 49.293 3.147 1.00 42.04 78 GLY A C 1
ATOM 600 O O . GLY A 1 78 ? 2.461 48.076 3.255 1.00 36.70 78 GLY A O 1
ATOM 601 N N . GLN A 1 79 ? 3.738 49.907 3.679 1.00 38.23 79 GLN A N 1
ATOM 602 C CA . GLN A 1 79 ? 4.774 49.205 4.436 1.00 39.31 79 GLN A CA 1
ATOM 603 C C . GLN A 1 79 ? 4.447 49.077 5.939 1.00 39.94 79 GLN A C 1
ATOM 604 O O . GLN A 1 79 ? 3.747 49.923 6.527 1.00 42.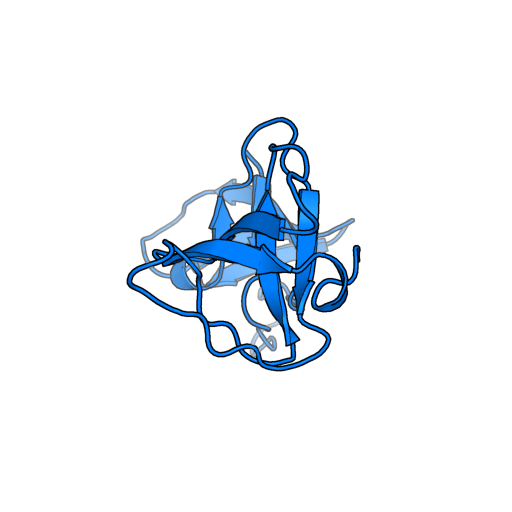35 79 GLN A O 1
ATOM 610 N N . ILE A 1 80 ? 4.976 48.014 6.541 1.00 36.20 80 ILE A N 1
ATOM 611 C CA . ILE A 1 80 ? 4.692 47.638 7.921 1.00 34.45 80 ILE A CA 1
ATOM 612 C C . ILE A 1 80 ? 5.831 48.147 8.824 1.00 34.87 80 ILE A C 1
ATOM 613 O O . ILE A 1 80 ? 6.908 48.519 8.344 1.00 31.54 80 ILE A O 1
ATOM 618 N N . THR A 1 81 ? 5.564 48.164 10.126 1.00 33.69 81 THR A N 1
ATOM 619 C CA . THR A 1 81 ? 6.551 48.445 11.140 1.00 34.24 81 THR A CA 1
ATOM 620 C C . THR A 1 81 ? 6.652 47.254 12.107 1.00 35.38 81 THR A C 1
ATOM 621 O O . THR A 1 81 ? 5.670 46.867 12.778 1.00 31.59 81 THR A O 1
ATOM 625 N N . LEU A 1 82 ? 7.844 46.674 12.155 1.00 35.73 82 LEU A N 1
ATOM 626 C CA . LEU A 1 82 ? 8.136 45.597 13.074 1.00 37.50 82 LEU A CA 1
ATOM 627 C C . LEU A 1 82 ? 9.491 45.821 13.742 1.00 39.10 82 LEU A C 1
ATOM 628 O O . LEU A 1 82 ? 10.390 46.469 13.179 1.00 35.35 82 LEU A O 1
ATOM 633 N N . LYS A 1 83 ? 9.615 45.271 14.946 1.00 40.87 83 LYS A N 1
ATOM 634 C CA . LYS A 1 83 ? 10.791 45.454 15.775 1.00 43.37 83 LYS A CA 1
ATOM 635 C C . LYS A 1 83 ? 11.633 44.204 15.669 1.00 39.84 83 LYS A C 1
ATOM 636 O O . LYS A 1 83 ? 11.128 43.149 15.307 1.00 36.05 83 LYS A O 1
ATOM 642 N N . GLU A 1 84 ? 12.916 44.337 15.991 1.00 37.93 84 GLU A N 1
ATOM 643 C CA . GLU A 1 84 ? 13.831 43.208 16.036 1.00 39.82 84 GLU A CA 1
ATOM 644 C C . GLU A 1 84 ? 13.259 42.102 16.927 1.00 40.84 84 GLU A C 1
ATOM 645 O O . GLU A 1 84 ? 12.726 42.396 18.008 1.00 41.62 84 GLU A O 1
ATOM 651 N N . ASN A 1 85 ? 13.368 40.855 16.448 1.00 39.13 85 ASN A N 1
ATOM 652 C CA . ASN A 1 85 ? 12.871 39.623 17.125 1.00 41.57 85 ASN A CA 1
ATOM 653 C C . ASN A 1 85 ? 11.355 39.350 17.030 1.00 37.90 85 ASN A C 1
ATOM 654 O O . ASN A 1 85 ? 10.896 38.305 17.485 1.00 43.34 85 ASN A O 1
ATOM 659 N N . GLN A 1 86 ? 10.599 40.271 16.435 1.00 35.65 86 GLN A N 1
ATOM 660 C CA . GLN A 1 86 ? 9.154 40.149 16.273 1.00 33.57 86 GLN A CA 1
ATOM 661 C C . GLN A 1 86 ? 8.884 39.125 15.177 1.00 32.11 86 GLN A C 1
ATOM 662 O O . GLN A 1 86 ? 9.668 39.017 14.216 1.00 32.35 86 GLN A O 1
ATOM 668 N N . ILE A 1 87 ? 7.799 38.361 15.329 1.00 27.78 87 ILE A N 1
ATOM 669 C CA . ILE A 1 87 ? 7.456 37.298 14.376 1.00 26.60 87 ILE A CA 1
ATOM 670 C C . ILE A 1 87 ? 6.401 37.801 13.390 1.00 25.87 87 ILE A C 1
ATOM 671 O O . ILE A 1 87 ? 5.544 38.596 13.752 1.00 26.49 87 ILE A O 1
ATOM 676 N N . CYS A 1 88 ? 6.491 37.337 12.145 1.00 25.89 88 CYS A N 1
ATOM 677 C CA . CYS A 1 88 ? 5.504 37.609 11.103 1.00 26.46 88 CYS A CA 1
ATOM 678 C C . CYS A 1 88 ? 5.398 36.428 10.130 1.00 26.94 88 CYS A C 1
ATOM 679 O O . CYS A 1 88 ? 6.265 35.559 10.100 1.00 27.42 88 CYS A O 1
ATOM 682 N N . VAL A 1 89 ? 4.332 36.404 9.331 1.00 27.02 89 VAL A N 1
ATOM 683 C CA . VAL A 1 89 ? 4.093 35.328 8.379 1.00 26.38 89 VAL A CA 1
ATOM 684 C C . VAL A 1 89 ? 3.709 35.847 6.992 1.00 26.12 89 VAL A C 1
ATOM 685 O O . VAL A 1 89 ? 3.134 36.909 6.866 1.00 27.48 89 VAL A O 1
ATOM 689 N N . SER A 1 90 ? 3.988 35.048 5.967 1.00 26.35 90 SER A N 1
ATOM 690 C CA . SER A 1 90 ? 3.597 35.339 4.600 1.00 27.06 90 SER A CA 1
ATOM 691 C C . SER A 1 90 ? 3.454 34.059 3.787 1.00 28.89 90 SER A C 1
ATOM 692 O O . SER A 1 90 ? 4.293 33.155 3.881 1.00 27.52 90 SER A O 1
ATOM 695 N N . SER A 1 91 ? 2.388 34.005 2.995 1.00 31.71 91 SER A N 1
ATOM 696 C CA . SER A 1 91 ? 2.193 32.979 1.960 1.00 33.31 91 SER A CA 1
ATOM 697 C C . SER A 1 91 ? 2.473 33.551 0.575 1.00 35.70 91 SER A C 1
ATOM 698 O O . SER A 1 91 ? 2.292 32.851 -0.396 1.00 38.78 91 SER A O 1
ATOM 701 N N . GLU A 1 92 ? 2.911 34.804 0.478 1.00 38.13 92 GLU A N 1
ATOM 702 C CA . GLU A 1 92 ? 3.041 35.477 -0.814 1.00 39.70 92 GLU A CA 1
ATOM 703 C C . GLU A 1 92 ? 4.480 35.449 -1.294 1.00 39.46 92 GLU A C 1
ATOM 704 O O . GLU A 1 92 ? 5.367 35.027 -0.568 1.00 37.83 92 GLU A O 1
ATOM 710 N N . GLU A 1 93 ? 4.676 35.842 -2.550 1.00 43.82 93 GLU A N 1
ATOM 711 C CA . GLU A 1 93 ? 6.008 35.985 -3.152 1.00 46.00 93 GLU A CA 1
ATOM 712 C C . GLU A 1 93 ? 6.493 37.425 -3.040 1.00 42.88 93 GLU A C 1
ATOM 713 O O . GLU A 1 93 ? 5.707 38.369 -2.900 1.00 39.01 93 GLU A O 1
ATOM 719 N N . GLU A 1 94 ? 7.806 37.567 -3.093 1.00 43.07 94 GLU A N 1
ATOM 720 C CA . GLU A 1 94 ? 8.455 38.871 -3.107 1.00 45.86 94 GLU A CA 1
ATOM 721 C C . GLU A 1 94 ? 8.144 39.659 -4.406 1.00 43.45 94 GLU A C 1
ATOM 722 O O . GLU A 1 94 ? 7.839 39.090 -5.448 1.00 40.46 94 GLU A O 1
ATOM 728 N N . GLN A 1 95 ? 8.199 40.975 -4.299 1.00 42.54 95 GLN A N 1
ATOM 729 C CA . GLN A 1 95 ? 8.097 41.867 -5.420 1.00 43.35 95 GLN A CA 1
ATOM 730 C C . GLN A 1 95 ? 8.957 43.079 -5.082 1.00 42.57 95 GLN A C 1
ATOM 731 O O . GLN A 1 95 ? 8.734 43.714 -4.033 1.00 37.48 95 GLN A O 1
ATOM 737 N N . ASP A 1 96 ? 9.935 43.379 -5.945 1.00 39.26 96 ASP A N 1
ATOM 738 C CA . ASP A 1 96 ? 10.812 44.561 -5.804 1.00 39.80 96 ASP A CA 1
ATOM 739 C C . ASP A 1 96 ? 11.625 44.556 -4.501 1.00 37.80 96 ASP A C 1
ATOM 740 O O . ASP A 1 96 ? 11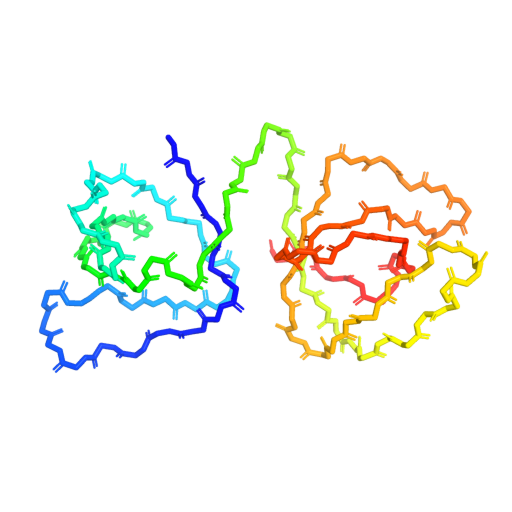.953 45.599 -3.936 1.00 40.53 96 ASP A O 1
ATOM 745 N N . GLY A 1 97 ? 11.979 43.359 -4.051 1.00 36.58 97 GLY A N 1
ATOM 746 C CA . GLY A 1 97 ? 12.639 43.164 -2.764 1.00 36.41 97 GLY A CA 1
ATOM 747 C C . GLY A 1 97 ? 11.804 43.248 -1.491 1.00 33.18 97 GLY A C 1
ATOM 748 O O . GLY A 1 97 ? 12.363 43.123 -0.414 1.00 31.57 97 GLY A O 1
ATOM 749 N N . PHE A 1 98 ? 10.489 43.463 -1.603 1.00 33.33 98 PHE A N 1
ATOM 750 C CA . PHE A 1 98 ? 9.585 43.497 -0.444 1.00 32.11 98 PHE A CA 1
ATOM 751 C C . PHE A 1 98 ? 8.612 42.322 -0.470 1.00 30.45 98 PHE A C 1
ATOM 752 O O . PHE A 1 98 ? 8.258 41.821 -1.520 1.00 29.12 98 PHE A O 1
ATOM 760 N N . ILE A 1 99 ? 8.176 41.910 0.713 1.00 31.68 99 ILE A N 1
ATOM 761 C CA . ILE A 1 99 ? 7.148 40.869 0.857 1.00 30.60 99 ILE A CA 1
ATOM 762 C C . ILE A 1 99 ? 6.040 41.351 1.803 1.00 28.33 99 ILE A C 1
ATOM 763 O O . ILE A 1 99 ? 6.319 42.108 2.750 1.00 28.05 99 ILE A O 1
ATOM 768 N N . ARG A 1 100 ? 4.801 40.952 1.514 1.00 26.92 100 ARG A N 1
ATOM 769 C CA . ARG A 1 100 ? 3.648 41.319 2.348 1.00 27.30 100 ARG A CA 1
ATOM 770 C C . ARG A 1 100 ? 3.553 40.287 3.460 1.00 26.47 100 ARG A C 1
ATOM 771 O O . ARG A 1 100 ? 3.458 39.067 3.196 1.00 26.19 100 ARG A O 1
ATOM 779 N N . VAL A 1 101 ? 3.571 40.786 4.698 1.00 26.02 101 VAL A N 1
ATOM 780 C CA . VAL A 1 101 ? 3.545 39.953 5.901 1.00 25.34 101 VAL A CA 1
ATOM 781 C C . VAL A 1 101 ? 2.389 40.341 6.836 1.00 24.53 101 VAL A C 1
ATOM 782 O O . VAL A 1 101 ? 1.789 41.409 6.707 1.00 21.35 101 VAL A O 1
ATOM 786 N N . LEU A 1 102 ? 2.095 39.429 7.765 1.00 25.38 102 LEU A N 1
ATOM 787 C CA . LEU A 1 102 ? 1.043 39.587 8.769 1.00 25.20 102 LEU A CA 1
ATOM 788 C C . LEU A 1 102 ? 1.695 39.299 10.141 1.00 26.00 102 LEU A C 1
ATOM 789 O O . LEU A 1 102 ? 2.364 38.277 10.337 1.00 23.42 102 LEU A O 1
ATOM 794 N N . SER A 1 103 ? 1.529 40.223 11.074 1.00 25.36 103 SER A N 1
ATOM 795 C CA . SER A 1 103 ? 2.010 40.016 12.419 1.00 27.20 103 SER A CA 1
ATOM 796 C C . SER A 1 103 ? 0.953 40.551 13.365 1.00 26.87 103 SER A C 1
ATOM 797 O O . SER A 1 103 ? 0.862 41.756 13.597 1.00 26.33 103 SER A O 1
ATOM 800 N N . GLY A 1 104 ? 0.128 39.645 13.877 1.00 28.51 104 GLY A N 1
ATOM 801 C CA . GLY A 1 104 ? -1.011 40.013 14.701 1.00 31.10 104 GLY A CA 1
ATOM 802 C C . GLY A 1 104 ? -2.020 40.699 13.818 1.00 33.11 104 GLY A C 1
ATOM 803 O O . GLY A 1 104 ? -2.381 40.155 12.782 1.00 36.62 104 GLY A O 1
ATOM 804 N N . LYS A 1 105 ? -2.445 41.896 14.211 1.00 37.05 105 LYS A N 1
ATOM 805 C CA . LYS A 1 105 ? -3.327 42.736 13.383 1.00 39.16 105 LYS A CA 1
ATOM 806 C C . LYS A 1 105 ? -2.599 43.561 12.330 1.00 36.87 105 LYS A C 1
ATOM 807 O O . LYS A 1 105 ? -3.254 44.134 11.490 1.00 36.26 105 LYS A O 1
ATOM 813 N N . LYS A 1 106 ? -1.271 43.633 12.371 1.00 37.70 106 LYS A N 1
ATOM 814 C CA . LYS A 1 106 ? -0.520 44.414 11.380 1.00 37.76 106 LYS A CA 1
ATOM 815 C C . LYS A 1 106 ? -0.297 43.628 10.085 1.00 36.62 106 LYS A C 1
ATOM 816 O O . LYS A 1 106 ? 0.211 42.505 10.127 1.00 36.46 106 LYS A O 1
ATOM 822 N N . LYS A 1 107 ? -0.654 44.242 8.953 1.00 35.73 107 LYS A N 1
ATOM 823 C CA . LYS A 1 107 ? -0.395 43.702 7.620 1.00 35.38 107 LYS A CA 1
ATOM 824 C C . LYS A 1 107 ? 0.235 44.758 6.722 1.00 32.42 107 LYS A C 1
ATOM 825 O O . LYS A 1 107 ? -0.241 45.874 6.646 1.00 35.52 107 LYS A O 1
ATOM 831 N N . GLY A 1 108 ? 1.292 44.398 6.017 1.00 31.11 108 GLY A N 1
ATOM 832 C CA . GLY A 1 108 ? 1.985 45.347 5.159 1.00 29.53 108 GLY A CA 1
ATOM 833 C C . GLY A 1 108 ? 3.266 44.792 4.586 1.00 29.07 108 GLY A C 1
ATOM 834 O O . GLY A 1 108 ? 3.707 43.705 4.952 1.00 27.33 108 GLY A O 1
ATOM 835 N N . LEU A 1 109 ? 3.878 45.578 3.708 1.00 30.50 109 LEU A N 1
ATOM 836 C CA . LEU A 1 109 ? 5.128 45.224 3.038 1.00 29.77 109 LEU A CA 1
ATOM 837 C C . LEU A 1 109 ? 6.348 45.441 3.933 1.00 29.63 109 LEU A C 1
ATOM 838 O O . LEU A 1 109 ? 6.393 46.369 4.751 1.00 29.14 109 LEU A O 1
ATOM 843 N N . ILE A 1 110 ? 7.344 44.582 3.755 1.00 29.17 110 ILE A N 1
ATOM 844 C CA . ILE A 1 110 ? 8.600 44.666 4.489 1.00 30.00 110 ILE A CA 1
ATOM 845 C C . ILE A 1 110 ? 9.695 44.120 3.569 1.00 29.57 110 ILE A C 1
ATOM 846 O O . ILE A 1 110 ? 9.434 43.166 2.827 1.00 29.69 110 ILE A O 1
ATOM 851 N N . PRO A 1 111 ? 10.910 44.724 3.593 1.00 32.20 111 PRO A N 1
ATOM 852 C CA . PRO A 1 111 ? 12.011 44.177 2.769 1.00 32.98 111 PRO A CA 1
ATOM 853 C C . PRO A 1 111 ? 12.433 42.774 3.187 1.00 33.49 111 PRO A C 1
ATOM 854 O O . PRO A 1 111 ? 12.350 42.437 4.378 1.00 30.76 111 PRO A O 1
ATOM 858 N N . LEU A 1 112 ? 12.863 41.979 2.205 1.00 36.62 112 LEU A N 1
ATOM 859 C CA . LEU A 1 112 ? 13.360 40.610 2.443 1.00 40.69 112 LEU A CA 1
ATOM 860 C C . LEU A 1 112 ? 14.546 40.568 3.399 1.00 41.56 112 LEU A C 1
ATOM 861 O O . LEU A 1 112 ? 14.626 39.667 4.232 1.00 44.63 112 LEU A O 1
ATOM 866 N N . ASP A 1 113 ? 15.451 41.539 3.269 1.00 40.77 113 ASP A N 1
ATOM 867 C CA . ASP A 1 113 ? 16.689 41.575 4.041 1.00 41.24 113 ASP A CA 1
ATOM 868 C C . ASP A 1 113 ? 16.486 41.863 5.540 1.00 39.47 113 ASP A C 1
ATOM 869 O O . ASP A 1 113 ? 17.424 41.737 6.333 1.00 41.75 113 ASP A O 1
ATOM 874 N N . VAL A 1 114 ? 15.281 42.275 5.920 1.00 38.74 114 VAL A N 1
ATOM 875 C CA . VAL A 1 114 ? 14.896 42.410 7.335 1.00 39.26 114 VAL A CA 1
ATOM 876 C C . VAL A 1 114 ? 14.461 41.083 7.986 1.00 38.59 114 VAL A C 1
ATOM 877 O O . VAL A 1 114 ? 14.358 41.005 9.215 1.00 41.09 114 VAL A O 1
ATOM 881 N N . LEU A 1 115 ? 14.232 40.048 7.177 1.00 35.20 115 LEU A N 1
ATOM 882 C CA . LEU A 1 115 ? 13.628 38.827 7.638 1.00 35.45 115 LEU A CA 1
ATOM 883 C C . LEU A 1 115 ? 14.590 37.644 7.606 1.00 39.84 115 LEU A C 1
ATOM 884 O O . LEU A 1 115 ? 15.417 37.515 6.702 1.00 42.07 115 LEU A O 1
ATOM 889 N N . GLU A 1 116 ? 14.441 36.785 8.608 1.00 43.83 116 GLU A N 1
ATOM 890 C CA . GLU A 1 116 ? 15.181 35.546 8.757 1.00 47.52 116 GLU A CA 1
ATOM 891 C C . GLU A 1 116 ? 14.153 34.428 8.822 1.00 47.75 116 GLU A C 1
ATOM 892 O O . GLU A 1 116 ? 13.152 34.542 9.531 1.00 45.97 116 GLU A O 1
ATOM 898 N N . ASN A 1 117 ? 14.416 33.337 8.121 1.00 51.39 117 ASN A N 1
ATOM 899 C CA . ASN A 1 117 ? 13.389 32.335 7.844 1.00 55.30 117 ASN A CA 1
ATOM 900 C C . ASN A 1 117 ? 12.968 31.441 9.026 1.00 60.84 117 ASN A C 1
ATOM 901 O O . ASN A 1 117 ? 11.932 30.779 8.920 1.00 70.66 117 ASN A O 1
ATOM 906 N N . ILE A 1 118 ? 13.729 31.414 10.127 1.00 61.04 118 ILE A N 1
ATOM 907 C CA . ILE A 1 118 ? 13.487 30.464 11.245 1.00 63.37 118 ILE A CA 1
ATOM 908 C C . ILE A 1 118 ? 13.570 29.009 10.759 1.00 62.49 118 ILE A C 1
ATOM 909 O O . ILE A 1 118 ? 12.611 28.472 10.195 1.00 59.76 118 ILE A O 1
#

CATH classification: 2.30.30.40

Sequence (115 aa):
NTYVALYKFVPQENEDLEMRPGDIITLLEDSNEDWWKGKIQDRIGFFPANFVQRLQQNEKIFRCVRTFIGCKEQGQITLKENQICVSSEEEQDGFIRVLSGKKKGLIPLDVLENI